Protein AF-A0A929DYS0-F1 (afdb_monomer_lite)

Secondary structure (DSSP, 8-state):
-HHHHHHHHHHHHTS-SSGGGGGGSTTS-HHHHHHHHTT----GGGPPPEETTT--HHHHTTSTT--HHHHHHHHHHHHHHSS---HHHHHHTTSS-HHHHHHHGGGEE-

Radius of gyration: 15.24 Å; chains: 1; bounding box: 37×25×43 Å

pLDDT: mean 92.48, std 4.03, range [69.38, 97.69]

Sequence (110 aa):
VFASRLIKYRGLLGGYASVDQLKEVYGISLETIDRITDRIVIDTSILIKLDLNSATFRELLRHPYLEYEDVKAMVNYRDFAGTIQSARELRDNYILPDSVLQRIMPYLEL

Foldseek 3Di:
DLVVQVVVLCVLQQFDPDLVVSVVRPPDDPVNSVVCSVVDDGDLVRRAADELQPDDLVSQCSRPLDDNQLSVLSVVVCVVVVHDPDLVCCVVVVSDPPVSSVVSVSRYDD

Structure (mmCIF, N/CA/C/O backbone):
data_AF-A0A929DYS0-F1
#
_entry.id   AF-A0A929DYS0-F1
#
loop_
_atom_site.group_PDB
_atom_site.id
_atom_site.type_symbol
_atom_site.label_atom_id
_atom_site.label_alt_id
_atom_site.label_comp_id
_atom_site.label_asym_id
_atom_site.label_entity_id
_atom_site.label_seq_id
_atom_site.pdbx_PDB_ins_code
_atom_site.Cartn_x
_atom_site.Cartn_y
_atom_site.Cartn_z
_atom_site.occupancy
_atom_site.B_iso_or_equiv
_atom_site.auth_seq_id
_atom_site.auth_comp_id
_atom_site.auth_asym_id
_atom_site.auth_atom_id
_atom_site.pdbx_PDB_model_num
ATOM 1 N N . VAL A 1 1 ? 20.702 4.774 -13.454 1.00 69.38 1 VAL A N 1
ATOM 2 C CA . VAL A 1 1 ? 19.709 5.633 -12.754 1.00 69.38 1 VAL A CA 1
ATOM 3 C C . VAL A 1 1 ? 18.296 5.043 -12.779 1.00 69.38 1 VAL A C 1
ATOM 5 O O . VAL A 1 1 ? 17.652 5.043 -11.742 1.00 69.38 1 VAL A O 1
ATOM 8 N N . PHE A 1 2 ? 17.796 4.502 -13.898 1.00 79.69 2 PHE A N 1
ATOM 9 C CA . PHE A 1 2 ? 16.444 3.905 -13.933 1.00 79.69 2 PHE A CA 1
ATOM 10 C C . PHE A 1 2 ? 16.325 2.591 -13.148 1.00 79.69 2 PHE A C 1
ATOM 12 O O . PHE A 1 2 ? 15.402 2.433 -12.354 1.00 79.69 2 PHE A O 1
ATOM 19 N N . ALA A 1 3 ? 17.314 1.699 -13.268 1.00 84.25 3 ALA A N 1
ATOM 20 C CA . ALA A 1 3 ? 17.339 0.434 -12.529 1.00 84.25 3 ALA A CA 1
ATOM 21 C C . ALA A 1 3 ? 17.262 0.623 -11.002 1.00 84.25 3 ALA A C 1
ATOM 23 O O . ALA A 1 3 ? 16.544 -0.102 -10.322 1.00 84.25 3 ALA A O 1
ATOM 24 N N . SER A 1 4 ? 17.935 1.641 -10.451 1.00 88.81 4 SER A N 1
ATOM 25 C CA . SER A 1 4 ? 17.883 1.916 -9.011 1.00 88.81 4 SER A CA 1
ATOM 26 C C . SER A 1 4 ? 16.500 2.380 -8.545 1.00 88.81 4 SER A C 1
ATOM 28 O O . SER A 1 4 ? 16.123 2.089 -7.414 1.00 88.81 4 SER A O 1
ATOM 30 N N . ARG A 1 5 ? 15.715 3.048 -9.402 1.00 90.06 5 ARG A N 1
ATOM 31 C CA . ARG A 1 5 ? 14.326 3.424 -9.088 1.00 90.06 5 ARG A CA 1
ATOM 32 C C . ARG A 1 5 ? 13.399 2.215 -9.092 1.00 90.06 5 ARG A C 1
ATOM 34 O O . ARG A 1 5 ? 12.636 2.065 -8.146 1.00 90.06 5 ARG A O 1
ATOM 41 N N . LEU A 1 6 ? 13.530 1.327 -10.082 1.00 89.44 6 LEU A N 1
ATOM 42 C CA . LEU A 1 6 ? 12.785 0.063 -10.130 1.00 89.44 6 LEU A CA 1
ATOM 43 C C . LEU A 1 6 ? 13.047 -0.789 -8.882 1.00 89.44 6 LEU A C 1
ATOM 45 O O . LEU A 1 6 ? 12.110 -1.319 -8.292 1.00 89.44 6 LEU A O 1
ATOM 49 N N . ILE A 1 7 ? 14.311 -0.891 -8.457 1.00 91.12 7 ILE A N 1
ATOM 50 C CA . ILE A 1 7 ? 14.697 -1.644 -7.256 1.00 91.12 7 ILE A CA 1
ATOM 51 C C . ILE A 1 7 ? 14.145 -0.977 -5.993 1.00 91.12 7 ILE A C 1
ATOM 53 O O . ILE A 1 7 ? 13.598 -1.664 -5.133 1.00 91.12 7 ILE A O 1
ATOM 57 N N . LYS A 1 8 ? 14.258 0.354 -5.882 1.00 92.25 8 LYS A N 1
ATOM 58 C CA . LYS A 1 8 ? 13.737 1.099 -4.730 1.00 92.25 8 LYS A CA 1
ATOM 59 C C . LYS A 1 8 ? 12.222 0.946 -4.608 1.00 92.25 8 LYS A C 1
ATOM 61 O O . LYS A 1 8 ? 11.741 0.652 -3.522 1.00 92.25 8 LYS A O 1
ATOM 66 N N . TYR A 1 9 ? 11.490 1.116 -5.706 1.00 94.12 9 TYR A N 1
ATOM 67 C CA . TYR A 1 9 ? 10.033 1.008 -5.709 1.00 94.12 9 TYR A CA 1
ATOM 68 C C . TYR A 1 9 ? 9.563 -0.421 -5.411 1.00 94.12 9 TYR A C 1
ATOM 70 O O . TYR A 1 9 ? 8.689 -0.605 -4.570 1.00 94.12 9 TYR A O 1
ATOM 7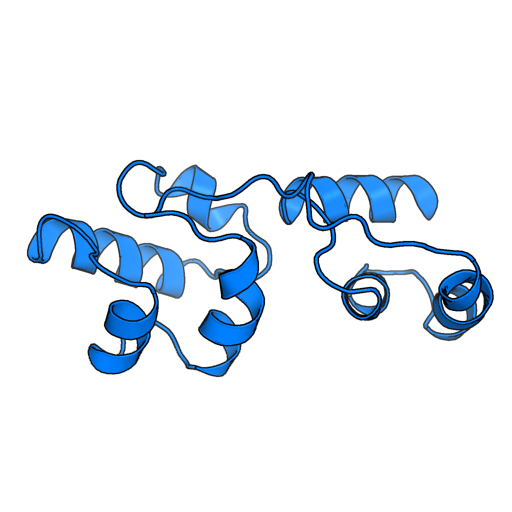8 N N . ARG A 1 10 ? 10.241 -1.439 -5.964 1.00 93.19 10 ARG A N 1
ATOM 79 C CA . ARG A 1 10 ? 10.032 -2.846 -5.585 1.00 93.19 10 ARG A CA 1
ATOM 80 C C . ARG A 1 10 ? 10.171 -3.056 -4.078 1.00 93.19 10 ARG A C 1
ATOM 82 O O . ARG A 1 10 ? 9.366 -3.760 -3.485 1.00 93.19 10 ARG A O 1
ATOM 89 N N . GLY A 1 11 ? 11.192 -2.454 -3.468 1.00 93.38 11 GLY A N 1
ATOM 90 C CA . GLY A 1 11 ? 11.419 -2.544 -2.026 1.00 93.38 11 GLY A CA 1
ATOM 91 C C . GLY A 1 11 ? 10.326 -1.877 -1.188 1.00 93.38 11 GLY A C 1
ATOM 92 O O . GLY A 1 11 ? 10.036 -2.363 -0.105 1.00 93.38 11 GLY A O 1
ATOM 93 N N . LEU A 1 12 ? 9.709 -0.800 -1.687 1.00 93.56 12 LEU A N 1
ATOM 94 C CA . LEU A 1 12 ? 8.588 -0.133 -1.012 1.00 93.56 12 LEU A CA 1
ATOM 95 C C . LEU A 1 12 ? 7.290 -0.945 -1.098 1.00 93.56 12 LEU A C 1
ATOM 97 O O . LEU A 1 12 ? 6.550 -0.994 -0.124 1.00 93.56 12 LEU A O 1
ATOM 101 N N . LEU A 1 13 ? 7.031 -1.585 -2.241 1.00 94.62 13 LEU A N 1
ATOM 102 C CA . LEU A 1 13 ? 5.888 -2.487 -2.407 1.00 94.62 13 LEU A CA 1
ATOM 103 C C . LEU A 1 13 ? 6.048 -3.798 -1.621 1.00 94.62 13 LEU A C 1
ATOM 105 O O . LEU A 1 13 ? 5.063 -4.403 -1.237 1.00 94.62 13 LEU A O 1
ATOM 109 N N . GLY A 1 14 ? 7.281 -4.271 -1.420 1.00 92.44 14 GLY A N 1
ATOM 110 C CA . GLY A 1 14 ? 7.537 -5.652 -0.984 1.00 92.44 14 GLY A CA 1
ATOM 111 C C . GLY A 1 14 ? 7.640 -6.643 -2.150 1.00 92.44 14 GLY A C 1
ATOM 112 O O . GLY A 1 14 ? 7.724 -7.847 -1.943 1.00 92.44 14 GLY A O 1
ATOM 113 N N . GLY A 1 15 ? 7.681 -6.147 -3.387 1.00 94.12 15 GLY A N 1
ATOM 114 C CA . GLY A 1 15 ? 7.725 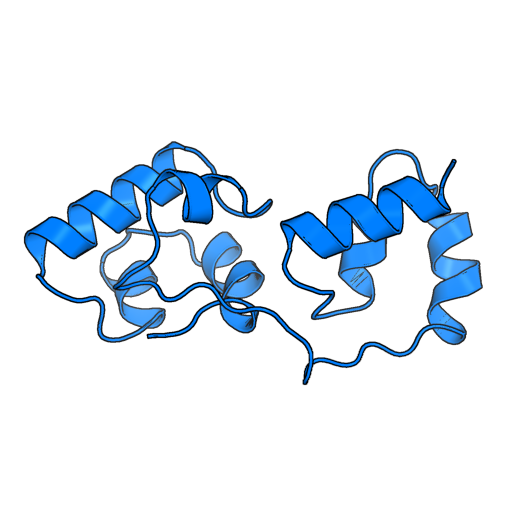-6.938 -4.615 1.00 94.12 15 GLY A CA 1
ATOM 115 C C . GLY A 1 15 ? 6.741 -6.413 -5.658 1.00 94.12 15 GLY A C 1
ATOM 116 O O . GLY A 1 15 ? 5.835 -5.647 -5.348 1.00 94.12 15 GLY A O 1
ATOM 117 N N . TYR A 1 16 ? 6.917 -6.793 -6.918 1.00 95.00 16 TYR A N 1
ATOM 118 C CA . TYR A 1 16 ? 5.915 -6.494 -7.941 1.00 95.00 16 TYR A CA 1
ATOM 119 C C . TYR A 1 16 ? 4.900 -7.633 -7.969 1.00 95.00 16 TYR A C 1
ATOM 121 O O . TYR A 1 16 ? 5.293 -8.790 -8.058 1.00 95.00 16 TYR A O 1
ATOM 129 N N . ALA A 1 17 ? 3.616 -7.308 -7.874 1.00 94.50 17 ALA A N 1
ATOM 130 C CA . ALA A 1 17 ? 2.503 -8.236 -8.040 1.00 94.50 17 ALA A CA 1
ATOM 131 C C . ALA A 1 17 ? 1.974 -8.245 -9.486 1.00 94.50 17 ALA A C 1
ATOM 133 O O . ALA A 1 17 ? 1.389 -9.231 -9.923 1.00 94.50 17 ALA A O 1
ATOM 134 N N . SER A 1 18 ? 2.199 -7.165 -10.243 1.00 93.06 18 SER A N 1
ATOM 135 C CA . SER A 1 18 ? 1.844 -7.054 -11.661 1.00 93.06 18 SER A CA 1
ATOM 136 C C . SER A 1 18 ? 2.894 -6.259 -12.436 1.00 93.06 18 SER A C 1
ATOM 138 O O . SER A 1 18 ? 3.573 -5.388 -11.891 1.00 93.06 18 SER A O 1
ATOM 140 N N . VAL A 1 19 ? 2.994 -6.531 -13.737 1.00 90.44 19 VAL A N 1
ATOM 141 C CA . VAL A 1 19 ? 3.843 -5.781 -14.670 1.00 90.44 19 VAL A CA 1
ATOM 142 C C . VAL A 1 19 ? 3.406 -4.317 -14.771 1.00 90.44 19 VAL A C 1
ATOM 144 O O . VAL A 1 19 ? 4.251 -3.436 -14.923 1.00 90.44 19 VAL A O 1
ATOM 147 N N . ASP A 1 20 ? 2.110 -4.024 -14.630 1.00 90.69 20 ASP A N 1
ATOM 148 C CA . ASP A 1 20 ? 1.598 -2.651 -14.713 1.00 90.69 20 ASP A CA 1
ATOM 149 C C . ASP A 1 20 ? 2.172 -1.732 -13.631 1.00 90.69 20 ASP A C 1
ATOM 151 O O . ASP A 1 20 ? 2.336 -0.537 -13.862 1.00 90.69 20 ASP A O 1
ATOM 155 N N . GLN A 1 21 ? 2.598 -2.281 -12.494 1.00 93.44 21 GLN A N 1
ATOM 156 C CA . GLN A 1 21 ? 3.225 -1.504 -11.423 1.00 93.44 21 GLN A CA 1
ATOM 157 C C . GLN A 1 21 ? 4.589 -0.926 -11.825 1.00 93.44 21 GLN A C 1
ATOM 159 O O . GLN A 1 21 ? 5.059 0.036 -11.223 1.00 93.44 21 GLN A O 1
ATOM 164 N N . LEU A 1 22 ? 5.225 -1.455 -12.876 1.00 91.44 22 LEU A N 1
ATOM 165 C CA . LEU A 1 22 ? 6.433 -0.854 -13.445 1.00 91.44 22 LEU A CA 1
ATOM 166 C C . LEU A 1 22 ? 6.147 0.523 -14.059 1.00 91.44 22 LEU A C 1
ATOM 168 O O . LEU A 1 22 ? 7.023 1.388 -14.054 1.00 91.44 22 LEU A O 1
ATOM 172 N N . LYS A 1 23 ? 4.919 0.741 -14.548 1.00 91.31 23 LYS A N 1
ATOM 173 C CA . LYS A 1 23 ? 4.461 2.019 -15.115 1.00 91.31 23 LYS A CA 1
ATOM 174 C C . LYS A 1 23 ? 4.239 3.083 -14.034 1.00 91.31 23 LYS A C 1
ATOM 176 O O . LYS A 1 23 ? 4.184 4.267 -14.346 1.00 91.31 23 LYS A O 1
ATOM 181 N N . GLU A 1 24 ? 4.158 2.675 -12.768 1.00 92.25 24 GLU A N 1
ATOM 182 C CA . GLU A 1 24 ? 4.002 3.565 -11.611 1.00 92.25 24 GLU A CA 1
ATOM 183 C C . GLU A 1 24 ? 5.352 4.137 -11.131 1.00 92.25 24 GLU A C 1
ATOM 185 O O . GLU A 1 24 ? 5.399 5.058 -10.312 1.00 92.25 24 GLU A O 1
ATOM 190 N N . VAL A 1 25 ? 6.477 3.628 -11.652 1.00 89.75 25 VAL A N 1
ATOM 191 C CA . VAL A 1 25 ? 7.817 4.056 -11.236 1.00 89.75 25 VAL A CA 1
ATOM 192 C C . VAL A 1 25 ? 8.174 5.412 -11.834 1.00 89.75 25 VAL A C 1
ATOM 194 O O . VAL A 1 25 ? 8.375 5.572 -13.038 1.00 89.75 25 VAL A O 1
ATOM 197 N N . TYR A 1 26 ? 8.336 6.401 -10.958 1.00 85.50 26 TYR A N 1
ATOM 198 C CA . TYR A 1 26 ? 8.580 7.781 -11.362 1.00 85.50 26 TYR A CA 1
ATOM 199 C C . TYR A 1 26 ? 9.835 7.969 -12.236 1.00 85.50 26 TYR A C 1
ATOM 201 O O . TYR A 1 26 ? 10.936 7.456 -11.984 1.00 85.50 26 TYR A O 1
ATOM 209 N N . GLY A 1 27 ? 9.677 8.812 -13.256 1.00 84.00 27 GLY A N 1
ATOM 210 C CA . GLY A 1 27 ? 10.756 9.252 -14.133 1.00 84.00 27 GLY A CA 1
ATOM 211 C C . GLY A 1 27 ? 11.351 8.152 -15.016 1.00 84.00 27 GLY A C 1
ATOM 212 O O . GLY A 1 27 ? 12.503 8.288 -15.428 1.00 84.00 27 GLY A O 1
ATOM 213 N N . ILE A 1 28 ? 10.596 7.084 -15.278 1.00 86.25 28 ILE A N 1
ATOM 214 C CA . ILE A 1 28 ? 10.801 6.183 -16.414 1.00 86.25 28 ILE A CA 1
ATOM 215 C C . ILE A 1 28 ? 9.663 6.460 -17.403 1.00 86.25 28 ILE A C 1
ATOM 217 O O . ILE A 1 28 ? 8.513 6.583 -16.990 1.00 86.25 28 ILE A O 1
ATOM 221 N N . SER A 1 29 ? 9.971 6.632 -18.692 1.00 88.00 29 SER A N 1
ATOM 222 C CA . SER A 1 29 ? 8.922 6.844 -19.696 1.00 88.00 29 SER A CA 1
ATOM 223 C C . SER A 1 29 ? 8.131 5.556 -19.925 1.00 88.00 29 SER A C 1
ATOM 225 O O . SER A 1 29 ? 8.709 4.467 -19.905 1.00 88.00 29 SER A O 1
ATOM 227 N N . LEU A 1 30 ? 6.829 5.687 -20.200 1.00 87.38 30 LEU A N 1
ATOM 228 C CA . LEU A 1 30 ? 5.969 4.545 -20.532 1.00 87.38 30 LEU A CA 1
ATOM 229 C C . LEU A 1 30 ? 6.526 3.757 -21.724 1.00 87.38 30 LEU A C 1
ATOM 231 O O . LEU A 1 30 ? 6.643 2.544 -21.637 1.00 87.38 30 LEU A O 1
ATOM 235 N N . GLU A 1 31 ? 7.030 4.447 -22.752 1.00 89.38 31 GLU A N 1
ATOM 236 C CA . GLU A 1 31 ? 7.695 3.815 -23.901 1.00 89.38 31 GLU A CA 1
ATOM 237 C C . GLU A 1 31 ? 8.872 2.914 -23.486 1.00 89.38 31 GLU A C 1
ATOM 239 O O . GLU A 1 31 ? 9.065 1.831 -24.035 1.00 89.38 31 GLU A O 1
ATOM 244 N N . THR A 1 32 ? 9.668 3.335 -22.496 1.00 87.88 32 THR A N 1
ATOM 245 C CA . THR A 1 32 ? 10.782 2.514 -22.003 1.00 87.88 32 THR A CA 1
ATOM 246 C C . THR A 1 32 ? 10.270 1.263 -21.299 1.00 87.88 32 THR A C 1
ATOM 248 O O . THR A 1 32 ? 10.859 0.200 -21.483 1.00 87.88 32 THR A O 1
ATOM 251 N N . ILE A 1 33 ? 9.198 1.385 -20.506 1.00 89.44 33 ILE A N 1
ATOM 252 C CA . ILE A 1 33 ? 8.569 0.252 -19.816 1.00 89.44 33 ILE A CA 1
ATOM 253 C C . ILE A 1 33 ? 7.967 -0.721 -20.829 1.00 89.44 33 ILE A C 1
ATOM 255 O O . ILE A 1 33 ? 8.291 -1.903 -20.784 1.00 89.44 33 ILE A O 1
ATOM 259 N N . ASP A 1 34 ? 7.198 -0.231 -21.798 1.00 89.56 34 ASP A N 1
ATOM 260 C CA . ASP A 1 34 ? 6.544 -1.074 -22.800 1.00 89.56 34 ASP A CA 1
ATOM 261 C C . ASP A 1 34 ? 7.567 -1.889 -23.610 1.00 89.56 34 ASP A C 1
ATOM 263 O O . ASP A 1 34 ? 7.358 -3.067 -23.884 1.00 89.56 34 ASP A O 1
ATOM 267 N N . ARG A 1 35 ? 8.744 -1.317 -23.905 1.00 89.44 35 ARG A N 1
ATOM 268 C CA . ARG A 1 35 ? 9.839 -2.023 -24.601 1.00 89.44 35 ARG A CA 1
ATOM 269 C C . ARG A 1 35 ? 10.486 -3.153 -23.799 1.00 89.44 35 ARG A C 1
ATOM 271 O O . ARG A 1 35 ? 11.178 -3.986 -24.391 1.00 89.44 35 ARG A O 1
ATOM 278 N N . ILE A 1 36 ? 10.356 -3.147 -22.473 1.00 87.25 36 ILE A N 1
ATOM 279 C CA . ILE A 1 36 ? 10.964 -4.152 -21.589 1.00 87.25 36 ILE A CA 1
ATOM 280 C C . ILE A 1 36 ? 9.932 -5.091 -20.968 1.00 87.25 36 ILE A C 1
ATOM 282 O O . ILE A 1 36 ? 10.320 -6.173 -20.538 1.00 87.25 36 ILE A O 1
ATOM 286 N N . THR A 1 37 ? 8.651 -4.718 -20.952 1.00 86.69 37 THR A N 1
ATOM 287 C CA . THR A 1 37 ? 7.546 -5.492 -20.373 1.00 86.69 37 THR A CA 1
ATOM 288 C C . THR A 1 37 ? 7.510 -6.929 -20.891 1.00 86.69 37 THR A C 1
ATOM 290 O O . THR A 1 37 ? 7.479 -7.848 -20.077 1.00 86.69 37 THR A O 1
ATOM 293 N N . ASP A 1 38 ? 7.656 -7.146 -22.201 1.00 87.56 38 ASP A N 1
ATOM 294 C CA . ASP A 1 38 ? 7.640 -8.494 -22.803 1.00 87.56 38 ASP A CA 1
ATOM 295 C C . ASP A 1 38 ? 8.820 -9.384 -22.373 1.00 87.56 38 ASP A C 1
ATOM 297 O O . ASP A 1 38 ? 8.849 -10.585 -22.639 1.00 87.56 38 ASP A O 1
ATOM 301 N N . ARG A 1 39 ? 9.835 -8.795 -21.735 1.00 88.19 39 ARG A N 1
ATOM 302 C CA . ARG A 1 39 ? 11.050 -9.474 -21.266 1.00 88.19 39 ARG A CA 1
ATOM 303 C C . ARG A 1 39 ? 11.097 -9.602 -19.745 1.00 88.19 39 ARG A C 1
ATOM 305 O O . ARG A 1 39 ? 12.117 -10.035 -19.212 1.00 88.19 39 ARG A O 1
ATOM 312 N N . ILE A 1 40 ? 10.039 -9.196 -19.047 1.00 88.00 40 ILE A N 1
ATOM 313 C CA . ILE A 1 40 ? 9.961 -9.229 -17.590 1.00 88.00 40 ILE A CA 1
ATOM 314 C C . ILE A 1 40 ? 8.966 -10.301 -17.170 1.00 88.00 40 ILE A C 1
ATOM 316 O O . ILE A 1 40 ? 7.827 -10.336 -17.622 1.00 88.00 40 ILE A O 1
ATOM 320 N N . VAL A 1 41 ? 9.403 -11.149 -16.245 1.00 88.62 41 VAL A N 1
ATOM 321 C CA . VAL A 1 41 ? 8.541 -12.103 -15.553 1.00 88.62 41 VAL A CA 1
ATOM 322 C C . VAL A 1 41 ? 8.384 -11.626 -14.118 1.00 88.62 41 VAL A C 1
ATOM 324 O O . VAL A 1 41 ? 9.369 -11.291 -13.457 1.00 88.62 41 VAL A O 1
ATOM 327 N N . ILE A 1 42 ? 7.139 -11.578 -13.654 1.00 91.19 42 ILE A N 1
ATOM 328 C CA . ILE A 1 42 ? 6.810 -11.257 -12.271 1.00 91.19 42 ILE A CA 1
ATOM 329 C C . ILE A 1 42 ? 6.612 -12.560 -11.508 1.00 91.19 42 ILE A C 1
ATOM 331 O O . ILE A 1 42 ? 5.774 -13.379 -11.878 1.00 91.19 42 ILE A O 1
ATOM 335 N N . ASP A 1 43 ? 7.393 -12.737 -10.448 1.00 90.19 43 ASP A N 1
ATOM 336 C CA . ASP A 1 43 ? 7.240 -13.840 -9.508 1.00 90.19 43 ASP A CA 1
ATOM 337 C C . ASP A 1 43 ? 6.488 -13.334 -8.273 1.00 90.19 43 ASP A C 1
ATOM 339 O O . ASP A 1 43 ? 7.015 -12.555 -7.480 1.00 90.19 43 ASP A O 1
ATOM 343 N N . THR A 1 44 ? 5.235 -13.754 -8.120 1.00 89.75 44 THR A N 1
ATOM 344 C CA . THR A 1 44 ? 4.399 -13.365 -6.980 1.00 89.75 44 THR A CA 1
ATOM 345 C C . THR A 1 44 ? 4.675 -14.204 -5.730 1.00 89.75 44 THR A C 1
ATOM 347 O O . THR A 1 44 ? 4.164 -13.880 -4.662 1.00 89.75 44 THR A O 1
ATOM 350 N N . SER A 1 45 ? 5.469 -15.279 -5.823 1.00 88.44 45 SER A N 1
ATOM 351 C CA . SER A 1 45 ? 5.804 -16.127 -4.668 1.00 88.44 45 SER A CA 1
ATOM 352 C C . SER A 1 45 ? 6.789 -15.457 -3.703 1.00 88.44 45 SER A C 1
ATOM 354 O O . SER A 1 45 ? 6.852 -15.824 -2.533 1.00 88.44 45 SER A O 1
ATOM 356 N N . ILE A 1 46 ? 7.520 -14.444 -4.177 1.00 90.50 46 ILE A N 1
ATOM 357 C CA . ILE A 1 46 ? 8.520 -13.694 -3.403 1.00 90.50 46 ILE A CA 1
ATOM 358 C C . ILE A 1 46 ? 7.970 -12.393 -2.802 1.00 90.50 46 ILE A C 1
ATOM 360 O O . ILE A 1 46 ? 8.751 -11.568 -2.323 1.00 90.50 46 ILE A O 1
ATOM 364 N N . LEU A 1 47 ? 6.652 -12.171 -2.867 1.00 93.56 47 LEU A N 1
ATOM 365 C CA . LEU A 1 47 ? 6.030 -10.981 -2.293 1.00 93.56 47 LEU A CA 1
ATOM 366 C C . LEU A 1 47 ? 6.191 -10.982 -0.772 1.00 93.56 47 LEU A C 1
ATOM 368 O O . LEU A 1 47 ? 5.754 -11.903 -0.083 1.00 93.56 47 LEU A O 1
ATOM 372 N N . ILE A 1 48 ? 6.790 -9.915 -0.256 1.00 93.25 48 ILE A N 1
ATOM 373 C CA . ILE A 1 48 ? 6.824 -9.618 1.170 1.00 93.25 48 ILE A CA 1
ATOM 374 C C . ILE A 1 48 ? 5.473 -9.016 1.532 1.00 93.25 48 ILE A C 1
ATOM 376 O O . ILE A 1 48 ? 5.090 -7.975 0.994 1.00 93.25 48 ILE A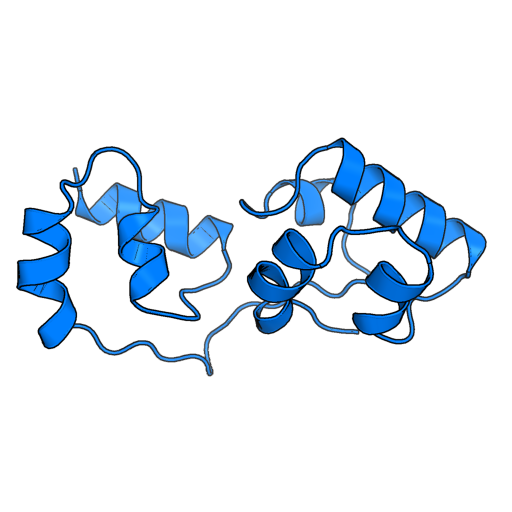 O 1
ATOM 380 N N . LYS A 1 49 ? 4.762 -9.686 2.434 1.00 94.00 49 LYS A N 1
ATOM 381 C CA . LYS A 1 49 ? 3.447 -9.261 2.898 1.00 94.00 49 LYS A CA 1
ATOM 382 C C . LYS A 1 49 ? 3.541 -8.458 4.190 1.00 94.00 49 LYS A C 1
ATOM 384 O O . LYS A 1 49 ? 4.493 -8.579 4.958 1.00 94.00 49 LYS A O 1
ATOM 389 N N . LEU A 1 50 ? 2.533 -7.624 4.393 1.00 94.06 50 LEU A N 1
ATOM 390 C CA . LEU A 1 50 ? 2.281 -6.842 5.588 1.00 94.06 50 LEU A CA 1
ATOM 391 C C . LEU A 1 50 ? 1.189 -7.545 6.387 1.00 94.06 50 LEU A C 1
ATOM 393 O O . LEU A 1 50 ? 0.040 -7.606 5.951 1.00 94.06 50 LEU A O 1
ATOM 397 N N . ASP A 1 51 ? 1.559 -8.048 7.557 1.00 94.81 51 ASP A N 1
ATOM 398 C CA . ASP A 1 51 ? 0.614 -8.573 8.536 1.00 94.81 51 ASP A CA 1
ATOM 399 C C . ASP A 1 51 ? -0.202 -7.412 9.127 1.00 94.81 51 ASP A C 1
ATOM 401 O O . ASP A 1 51 ? 0.332 -6.536 9.807 1.00 94.81 51 ASP A O 1
ATOM 405 N N . LEU A 1 52 ? -1.506 -7.385 8.857 1.00 93.19 52 LEU A N 1
ATOM 406 C CA . LEU A 1 52 ? -2.408 -6.322 9.302 1.00 93.19 52 LEU A CA 1
ATOM 407 C C . LEU A 1 52 ? -2.508 -6.211 10.830 1.00 93.19 52 LEU A C 1
ATOM 409 O O . LEU A 1 52 ? -2.708 -5.115 11.368 1.00 93.19 52 LEU A O 1
ATOM 413 N N . ASN A 1 53 ? -2.373 -7.332 11.531 1.00 95.06 53 ASN A N 1
ATOM 414 C CA . ASN A 1 53 ? -2.568 -7.419 12.968 1.00 95.06 53 ASN A CA 1
ATOM 415 C C . ASN A 1 53 ? -1.288 -7.087 13.741 1.00 95.06 53 ASN A C 1
ATOM 417 O O . ASN A 1 53 ? -1.380 -6.511 14.826 1.00 95.06 53 ASN A O 1
ATOM 421 N N . SER A 1 54 ? -0.108 -7.357 13.175 1.00 94.81 54 SER A N 1
ATOM 422 C CA . SER A 1 54 ? 1.175 -7.072 13.834 1.00 94.81 54 SER A CA 1
ATOM 423 C C . SER A 1 54 ? 1.946 -5.870 13.275 1.00 94.81 54 SER A C 1
ATOM 425 O O . SER A 1 54 ? 2.752 -5.285 14.004 1.00 94.81 54 SER A O 1
ATOM 427 N N . ALA A 1 55 ? 1.687 -5.435 12.034 1.00 95.69 55 ALA A N 1
ATOM 428 C CA . ALA A 1 55 ? 2.428 -4.332 11.425 1.00 95.69 55 ALA A CA 1
ATOM 429 C C . ALA A 1 55 ? 2.252 -3.020 12.198 1.00 95.69 55 ALA A C 1
ATOM 431 O O . ALA A 1 55 ? 1.150 -2.588 12.567 1.00 95.69 55 ALA A O 1
ATOM 432 N N . THR A 1 56 ? 3.365 -2.328 12.404 1.00 96.25 56 THR A N 1
ATOM 433 C CA . THR A 1 56 ? 3.376 -1.006 13.021 1.00 96.25 56 THR A CA 1
ATOM 434 C C . THR A 1 56 ? 2.847 0.054 12.055 1.00 96.25 56 THR A C 1
ATOM 436 O O . THR A 1 56 ? 2.941 -0.072 10.833 1.00 96.25 56 THR A O 1
ATOM 439 N N . PHE A 1 57 ? 2.377 1.180 12.600 1.00 96.56 57 PHE A N 1
ATOM 440 C CA . PHE A 1 57 ? 1.958 2.343 11.806 1.00 96.56 57 PHE A CA 1
ATOM 441 C C . PHE A 1 57 ? 3.024 2.760 10.775 1.00 96.56 57 PHE A C 1
ATOM 443 O O . PHE A 1 57 ? 2.721 3.101 9.635 1.00 96.56 57 PHE A O 1
ATOM 450 N N . ARG A 1 58 ? 4.305 2.712 11.163 1.00 96.31 58 ARG A N 1
ATOM 451 C CA . ARG A 1 58 ? 5.423 3.104 10.294 1.00 96.31 58 ARG A CA 1
ATOM 452 C C . ARG A 1 58 ? 5.683 2.104 9.173 1.00 96.31 58 ARG A C 1
ATOM 454 O O . ARG A 1 58 ? 6.193 2.516 8.137 1.00 96.31 58 ARG A O 1
ATOM 461 N N . GLU A 1 59 ? 5.412 0.823 9.389 1.00 95.12 59 GLU A N 1
ATOM 462 C CA . GLU A 1 59 ? 5.559 -0.210 8.360 1.00 95.12 59 GLU A CA 1
ATOM 463 C C . GLU A 1 59 ? 4.444 -0.099 7.329 1.00 95.12 59 GLU A C 1
ATOM 465 O O . GLU A 1 59 ? 4.739 -0.052 6.138 1.00 95.12 59 GLU A O 1
ATOM 470 N N . LEU A 1 60 ? 3.201 0.077 7.783 1.00 95.38 60 LEU A N 1
ATOM 471 C CA . LEU A 1 60 ? 2.056 0.321 6.907 1.00 95.38 60 LEU A CA 1
ATOM 472 C C . LEU A 1 60 ? 2.257 1.589 6.060 1.00 95.38 60 LEU A C 1
ATOM 474 O O . LEU A 1 60 ? 2.139 1.541 4.840 1.00 95.38 60 LEU A O 1
ATOM 478 N N . LEU A 1 61 ? 2.677 2.701 6.674 1.00 96.44 61 LEU A N 1
ATOM 479 C CA . LEU A 1 61 ? 2.879 3.980 5.973 1.00 96.44 61 LEU A CA 1
ATOM 480 C C . LEU A 1 61 ? 4.018 3.963 4.941 1.00 96.44 61 LEU A C 1
ATOM 482 O O . LEU A 1 61 ? 4.117 4.855 4.104 1.00 96.44 61 LEU A O 1
ATOM 486 N N . ARG A 1 62 ? 4.919 2.976 4.988 1.00 94.88 62 ARG A N 1
ATOM 487 C CA . ARG A 1 62 ? 5.956 2.834 3.954 1.00 94.88 62 ARG A CA 1
ATOM 488 C C . ARG A 1 62 ? 5.401 2.293 2.642 1.00 94.88 62 ARG A C 1
ATOM 490 O O . ARG A 1 62 ? 6.068 2.454 1.618 1.00 94.88 62 ARG A O 1
ATOM 497 N N . HIS A 1 63 ? 4.239 1.645 2.674 1.00 95.75 63 HIS A N 1
ATOM 498 C CA . HIS A 1 63 ? 3.652 1.045 1.493 1.00 95.75 63 HIS A CA 1
ATOM 499 C C . HIS A 1 63 ? 3.113 2.138 0.554 1.00 95.75 63 HIS A C 1
ATOM 501 O O . HIS A 1 63 ? 2.321 2.973 0.983 1.00 95.75 63 HIS A O 1
ATOM 507 N N . PRO A 1 64 ? 3.471 2.141 -0.742 1.00 94.56 64 PRO A N 1
ATOM 508 C CA . PRO A 1 64 ? 3.179 3.255 -1.651 1.00 94.56 64 PRO A CA 1
ATOM 509 C C . PRO A 1 64 ? 1.694 3.414 -2.018 1.00 94.56 64 PRO A C 1
ATOM 511 O O . PRO A 1 64 ? 1.352 4.337 -2.749 1.00 94.56 64 PRO A O 1
ATOM 514 N N . TYR A 1 65 ? 0.829 2.504 -1.565 1.00 95.62 65 TYR A N 1
ATOM 515 C CA . TYR A 1 65 ? -0.625 2.578 -1.760 1.00 95.62 65 TYR A CA 1
ATOM 516 C C . TYR A 1 65 ? -1.388 3.043 -0.523 1.00 95.62 65 TYR A C 1
ATOM 518 O O . TYR A 1 65 ? -2.603 3.162 -0.610 1.00 95.62 65 TYR A O 1
ATOM 526 N N . LEU A 1 66 ? -0.707 3.268 0.604 1.00 96.31 66 LEU A N 1
ATOM 527 C CA . LEU A 1 66 ? -1.337 3.739 1.831 1.00 96.31 66 LEU A CA 1
ATOM 528 C C . LEU A 1 66 ? -0.898 5.165 2.122 1.00 96.31 66 LEU A C 1
ATOM 530 O O . LEU A 1 66 ? 0.288 5.442 2.304 1.00 96.31 66 LEU A O 1
ATOM 534 N N . GLU A 1 67 ? -1.875 6.055 2.216 1.00 96.31 67 GLU A N 1
ATOM 535 C CA . GLU A 1 67 ? -1.669 7.403 2.716 1.00 96.31 67 GLU A CA 1
ATOM 536 C C . GLU A 1 67 ? -1.778 7.427 4.247 1.00 96.31 67 GLU A C 1
ATOM 538 O O . GLU A 1 67 ? -2.240 6.486 4.895 1.00 96.31 67 GLU A O 1
ATOM 543 N N . TYR A 1 68 ? -1.362 8.535 4.860 1.00 97.06 68 TYR A N 1
ATOM 544 C CA . TYR A 1 68 ? -1.393 8.681 6.318 1.00 97.06 68 TYR A CA 1
ATOM 545 C C . TYR A 1 68 ? -2.783 8.420 6.923 1.00 97.06 68 TYR A C 1
ATOM 547 O O . TYR A 1 68 ? -2.889 7.733 7.941 1.00 97.06 68 TYR A O 1
ATOM 555 N N . GLU A 1 69 ? -3.840 8.944 6.295 1.00 96.62 69 GLU A N 1
ATOM 556 C CA . GLU A 1 69 ? -5.215 8.771 6.777 1.00 96.62 69 GLU A CA 1
ATOM 557 C C . GLU A 1 69 ? -5.699 7.321 6.641 1.00 96.62 69 GLU A C 1
ATOM 559 O O . GLU A 1 69 ? -6.366 6.832 7.551 1.00 96.62 69 GLU A O 1
ATOM 564 N N . ASP A 1 70 ? -5.286 6.605 5.588 1.00 96.38 70 ASP A N 1
ATOM 565 C CA . ASP A 1 70 ? -5.586 5.178 5.412 1.00 96.38 70 ASP A CA 1
ATOM 566 C C . ASP A 1 70 ? -4.989 4.364 6.566 1.00 96.38 70 ASP A C 1
ATOM 568 O O . ASP A 1 70 ? -5.685 3.618 7.255 1.00 96.38 70 ASP A O 1
ATOM 572 N N . VAL A 1 71 ? -3.694 4.561 6.841 1.00 97.31 71 VAL A N 1
ATOM 573 C CA . VAL A 1 71 ? -2.989 3.847 7.916 1.00 97.31 71 VAL A CA 1
ATOM 574 C C . VAL A 1 71 ? -3.593 4.170 9.277 1.00 97.31 71 VAL A C 1
ATOM 576 O O . VAL A 1 71 ? -3.765 3.286 10.117 1.00 97.31 71 VAL A O 1
ATOM 579 N N . LYS A 1 72 ? -3.929 5.439 9.510 1.00 97.69 72 LYS A N 1
ATOM 580 C CA . LYS A 1 72 ? -4.566 5.878 10.751 1.00 97.69 72 LYS A CA 1
ATOM 581 C C . LYS A 1 72 ? -5.929 5.227 10.940 1.00 97.69 72 LYS A C 1
ATOM 583 O O . LYS A 1 72 ? -6.206 4.744 12.036 1.00 97.69 72 LYS A O 1
ATOM 588 N N . ALA A 1 73 ? -6.752 5.175 9.896 1.00 96.75 73 ALA A N 1
ATOM 589 C CA . ALA A 1 73 ? -8.041 4.499 9.940 1.00 96.75 73 ALA A CA 1
ATOM 590 C C . ALA A 1 73 ? -7.873 2.997 10.225 1.00 96.75 73 ALA A C 1
ATOM 592 O O . ALA A 1 73 ? -8.546 2.470 11.109 1.00 96.75 73 ALA A O 1
ATOM 593 N N . MET A 1 74 ? -6.926 2.331 9.557 1.00 96.00 74 MET A N 1
ATOM 594 C CA . MET A 1 74 ? -6.630 0.908 9.765 1.00 96.00 74 MET A CA 1
ATOM 595 C C . MET A 1 74 ? -6.180 0.596 11.195 1.00 96.00 74 MET A C 1
ATOM 597 O O . MET A 1 74 ? -6.695 -0.339 11.804 1.00 96.00 74 MET A O 1
ATOM 601 N N . VAL A 1 75 ? -5.242 1.372 11.747 1.00 96.56 75 VAL A N 1
ATOM 602 C CA . VAL A 1 75 ? -4.732 1.150 13.110 1.00 96.56 75 VAL A CA 1
ATOM 603 C C . VAL A 1 75 ? -5.815 1.426 14.149 1.00 96.56 75 VAL A C 1
ATOM 605 O O . VAL A 1 75 ? -6.025 0.595 15.023 1.00 96.56 75 VAL A O 1
ATOM 608 N N . ASN A 1 76 ? -6.566 2.524 14.015 1.00 96.50 76 ASN A N 1
ATOM 609 C CA . ASN A 1 76 ? -7.683 2.815 14.917 1.00 96.50 76 ASN A CA 1
ATOM 610 C C . ASN A 1 76 ? -8.748 1.713 14.877 1.00 96.50 76 ASN A C 1
ATOM 612 O O . ASN A 1 76 ? -9.301 1.345 15.911 1.00 96.50 76 ASN A O 1
ATOM 616 N N . TYR A 1 77 ? -9.042 1.191 13.683 1.00 96.50 77 TYR A N 1
ATOM 617 C CA . TYR A 1 77 ? -9.988 0.099 13.520 1.00 96.50 77 TYR A CA 1
ATOM 618 C C . TYR A 1 77 ? -9.491 -1.185 14.183 1.00 96.50 77 TYR A C 1
ATOM 620 O O . TYR A 1 77 ? -10.242 -1.809 14.925 1.00 96.50 77 TYR A O 1
ATOM 628 N N . ARG A 1 78 ? -8.219 -1.544 13.980 1.00 95.44 78 ARG A N 1
ATOM 629 C CA . ARG A 1 78 ? -7.586 -2.683 14.653 1.00 95.44 78 ARG A CA 1
ATOM 630 C C . ARG A 1 78 ? -7.634 -2.540 16.173 1.00 95.44 78 ARG A C 1
ATOM 632 O O . ARG A 1 78 ? -7.997 -3.492 16.848 1.00 95.44 78 ARG A O 1
ATOM 639 N N . ASP A 1 79 ? -7.323 -1.362 16.705 1.00 95.06 79 ASP A N 1
ATOM 640 C CA . ASP A 1 79 ? -7.332 -1.112 18.150 1.00 95.06 79 ASP A CA 1
ATOM 641 C C . ASP A 1 79 ? -8.755 -1.195 18.736 1.00 95.06 79 ASP A C 1
ATOM 643 O O . ASP A 1 79 ? -8.939 -1.629 19.873 1.00 95.06 79 ASP A O 1
ATOM 647 N N . PHE A 1 80 ? -9.772 -0.817 17.955 1.00 94.75 80 PHE A N 1
ATOM 648 C CA . PHE A 1 80 ? -11.182 -0.923 18.334 1.00 94.75 80 PHE A CA 1
ATOM 649 C C . PHE A 1 80 ? -11.725 -2.359 18.244 1.00 94.75 80 PHE A C 1
ATOM 651 O O . PHE A 1 80 ? -12.376 -2.831 19.175 1.00 94.75 80 PHE A O 1
ATOM 658 N N . ALA A 1 81 ? -11.479 -3.049 17.128 1.00 94.00 81 ALA A N 1
ATOM 659 C CA . ALA A 1 81 ? -11.986 -4.395 16.850 1.00 94.00 81 ALA A CA 1
ATOM 660 C C . ALA A 1 81 ? -11.137 -5.509 17.495 1.00 94.00 81 ALA A C 1
ATOM 662 O O . ALA A 1 81 ? -11.562 -6.661 17.566 1.00 94.00 81 ALA A O 1
ATOM 663 N N . GLY A 1 82 ? -9.928 -5.180 17.958 1.00 93.25 82 GLY A N 1
ATOM 664 C CA . GLY A 1 82 ? -8.922 -6.101 18.487 1.00 93.25 82 GLY A CA 1
ATOM 665 C C . GLY A 1 82 ? -8.078 -6.757 17.392 1.00 93.25 82 GLY A C 1
ATOM 666 O O . GLY A 1 82 ? -6.852 -6.722 17.454 1.00 93.25 82 GLY A O 1
ATOM 667 N N . THR A 1 83 ? -8.722 -7.336 16.379 1.00 93.56 83 THR A N 1
ATOM 668 C CA . THR A 1 83 ? -8.051 -7.975 15.235 1.00 93.56 83 THR A CA 1
ATOM 669 C C . THR A 1 83 ? -8.848 -7.763 13.960 1.00 93.56 83 THR A C 1
ATOM 671 O O . THR A 1 83 ? -10.072 -7.874 13.984 1.00 93.56 83 THR A O 1
ATOM 674 N N . ILE A 1 84 ? -8.156 -7.553 12.845 1.00 94.94 84 ILE A N 1
ATOM 675 C CA . ILE A 1 84 ? -8.743 -7.557 11.507 1.00 94.94 84 ILE A CA 1
ATOM 676 C C . ILE A 1 84 ? -8.781 -9.006 11.020 1.00 94.94 84 ILE A C 1
ATOM 678 O O . ILE A 1 84 ? -7.739 -9.650 10.896 1.00 94.94 84 ILE A O 1
ATOM 682 N N . GLN A 1 85 ? -9.976 -9.528 10.752 1.00 92.81 85 GLN A N 1
ATOM 683 C CA . GLN A 1 85 ? -10.187 -10.919 10.343 1.00 92.81 85 GLN A CA 1
ATOM 684 C C . GLN A 1 85 ? -10.115 -11.107 8.832 1.00 92.81 85 GLN A C 1
ATOM 686 O O . GLN A 1 85 ? -9.909 -12.221 8.353 1.00 92.81 85 GLN A O 1
ATOM 691 N N . SER A 1 86 ? -10.331 -10.044 8.055 1.00 92.06 86 SER A N 1
ATOM 692 C CA . SER A 1 86 ? -10.174 -10.111 6.605 1.00 92.06 86 SER A CA 1
ATOM 693 C C . SER A 1 86 ? -9.918 -8.752 5.968 1.00 92.06 86 SER A C 1
ATOM 695 O O . SER A 1 86 ? -10.395 -7.724 6.434 1.00 92.06 86 SER A O 1
ATOM 697 N N . ALA A 1 87 ? -9.264 -8.746 4.806 1.00 89.56 87 ALA A N 1
ATOM 698 C CA . ALA A 1 87 ? -9.126 -7.533 4.000 1.00 89.56 87 ALA A CA 1
ATOM 699 C C . ALA A 1 87 ? -10.491 -6.930 3.592 1.00 89.56 87 ALA A C 1
ATOM 701 O O . ALA A 1 87 ? -10.613 -5.718 3.444 1.00 89.56 87 ALA A O 1
ATOM 702 N N . ARG A 1 88 ? -11.542 -7.755 3.441 1.00 90.69 88 ARG A N 1
ATOM 703 C CA . ARG A 1 88 ? -12.901 -7.290 3.093 1.00 90.69 88 ARG A CA 1
ATOM 704 C C . ARG A 1 88 ? -13.533 -6.458 4.201 1.00 90.69 88 ARG A C 1
ATOM 706 O O . ARG A 1 88 ? -14.260 -5.520 3.904 1.00 90.69 88 ARG A O 1
ATOM 713 N N . GLU A 1 89 ? -13.202 -6.761 5.449 1.00 94.12 89 GLU A N 1
ATOM 714 C CA . GLU A 1 89 ? -13.666 -6.023 6.622 1.00 94.12 89 GLU A CA 1
ATOM 715 C C . GLU A 1 89 ? -13.266 -4.543 6.553 1.00 94.12 89 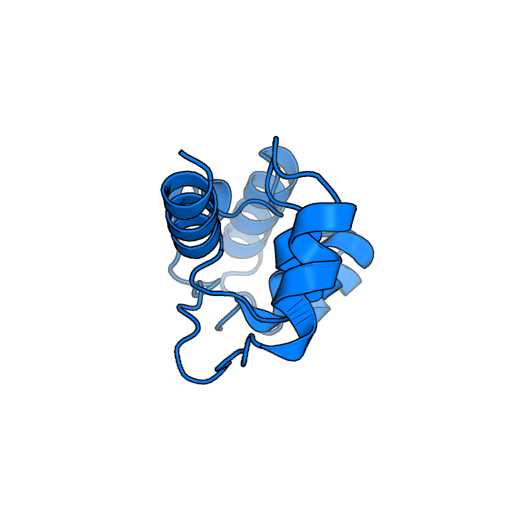GLU A C 1
ATOM 717 O O . GLU A 1 89 ? -14.064 -3.675 6.903 1.00 94.12 89 GLU A O 1
ATOM 722 N N . LEU A 1 90 ? -12.084 -4.241 6.001 1.00 94.06 90 LEU A N 1
ATOM 723 C CA . LEU A 1 90 ? -11.628 -2.865 5.786 1.00 94.06 90 LEU A CA 1
ATOM 724 C C . LEU A 1 90 ? -12.509 -2.107 4.785 1.00 94.06 90 LEU A C 1
ATOM 726 O O . LEU A 1 90 ? -12.708 -0.906 4.933 1.00 94.06 90 LEU A O 1
ATOM 730 N N . ARG A 1 91 ? -13.066 -2.789 3.782 1.00 94.38 91 ARG A N 1
ATOM 731 C CA . ARG A 1 91 ? -14.020 -2.182 2.845 1.00 94.38 91 ARG A CA 1
ATOM 732 C C . ARG A 1 91 ? -15.405 -2.064 3.469 1.00 94.38 91 ARG A C 1
ATOM 734 O O . ARG A 1 91 ? -16.023 -1.009 3.382 1.00 94.38 91 ARG A O 1
ATOM 741 N N . ASP A 1 92 ? -15.892 -3.139 4.081 1.00 93.94 92 ASP A N 1
ATOM 742 C CA . ASP A 1 92 ? -17.267 -3.228 4.585 1.00 93.94 92 ASP A CA 1
ATOM 743 C C . ASP A 1 92 ? -17.512 -2.259 5.757 1.00 93.94 92 ASP A C 1
ATOM 745 O O . ASP A 1 92 ? -18.624 -1.764 5.928 1.00 93.94 92 ASP A O 1
ATOM 749 N N . ASN A 1 93 ? -16.459 -1.919 6.508 1.00 94.19 93 ASN A N 1
ATOM 750 C CA . ASN A 1 93 ? -16.482 -0.900 7.562 1.00 94.19 93 ASN A CA 1
ATOM 751 C C . ASN A 1 93 ? -16.006 0.487 7.087 1.00 94.19 93 ASN A C 1
ATOM 753 O O . ASN A 1 93 ? -15.762 1.359 7.917 1.00 94.19 93 ASN A O 1
ATOM 757 N N . TYR A 1 94 ? -15.876 0.708 5.773 1.00 93.62 94 TYR A N 1
ATOM 758 C CA . TYR A 1 94 ? -15.466 1.988 5.176 1.00 93.62 94 TYR A CA 1
ATOM 759 C C . TYR A 1 94 ? -14.105 2.517 5.671 1.00 93.62 94 TYR A C 1
ATOM 761 O O . TYR A 1 94 ? -13.887 3.725 5.727 1.00 93.62 94 TYR A O 1
ATOM 769 N N . ILE A 1 95 ? -13.184 1.617 6.024 1.00 95.81 95 ILE A N 1
ATOM 770 C CA . ILE A 1 95 ? -11.828 1.955 6.480 1.00 95.81 95 ILE A CA 1
ATOM 771 C C . ILE A 1 95 ? -10.933 2.300 5.294 1.00 95.81 95 ILE A C 1
ATOM 773 O O . ILE A 1 95 ? -10.178 3.264 5.358 1.00 95.81 95 ILE A O 1
ATOM 777 N N . LEU A 1 96 ? -11.036 1.525 4.211 1.00 95.88 96 LEU A N 1
ATOM 778 C CA . LEU A 1 96 ? -10.317 1.770 2.966 1.00 95.88 96 LEU A CA 1
ATOM 779 C C . LEU A 1 96 ? -11.284 1.851 1.783 1.00 95.88 96 LEU A C 1
ATOM 781 O O . LEU A 1 96 ? -12.233 1.063 1.705 1.00 95.88 96 LEU A O 1
ATOM 785 N N . PRO A 1 97 ? -11.026 2.743 0.812 1.00 94.81 97 PRO A N 1
ATOM 786 C CA . PRO A 1 97 ? -11.747 2.721 -0.448 1.00 94.81 97 PRO A CA 1
ATOM 787 C C . PRO A 1 97 ? -11.397 1.450 -1.233 1.00 94.81 97 PRO A C 1
ATOM 789 O O . PRO A 1 97 ? -10.265 0.959 -1.199 1.00 94.81 97 PRO A O 1
ATOM 792 N N . ASP A 1 98 ? -12.364 0.944 -1.999 1.00 93.75 98 ASP A N 1
ATOM 793 C CA . ASP A 1 98 ? -12.210 -0.297 -2.771 1.00 93.75 98 ASP A CA 1
ATOM 794 C C . ASP A 1 98 ? -11.021 -0.231 -3.748 1.00 93.75 98 ASP A C 1
ATOM 796 O O . ASP A 1 98 ? -10.279 -1.196 -3.904 1.00 93.75 98 ASP A O 1
ATOM 800 N N . SER A 1 99 ? -10.764 0.946 -4.327 1.00 93.56 99 SER A N 1
ATOM 801 C CA . SER A 1 99 ? -9.631 1.183 -5.228 1.00 93.56 99 SER A CA 1
ATOM 802 C C . SER A 1 99 ? -8.264 1.002 -4.560 1.00 93.56 99 SER A C 1
ATOM 804 O O . SER A 1 99 ? -7.346 0.477 -5.189 1.00 93.56 99 SER A O 1
ATOM 806 N N . VAL A 1 100 ? -8.109 1.414 -3.298 1.00 94.94 100 VAL A N 1
ATOM 807 C CA . VAL A 1 100 ? -6.870 1.201 -2.532 1.00 94.94 100 VAL A CA 1
ATOM 808 C C . VAL A 1 100 ? -6.772 -0.261 -2.127 1.00 94.94 100 VAL A C 1
ATOM 810 O O . VAL A 1 100 ? -5.730 -0.884 -2.340 1.00 94.94 100 VAL A O 1
ATOM 813 N N . LEU A 1 101 ? -7.874 -0.832 -1.626 1.00 94.56 101 LEU A N 1
ATOM 814 C CA . LEU A 1 101 ? -7.912 -2.218 -1.178 1.00 94.56 101 LEU A CA 1
ATOM 815 C C . LEU A 1 101 ? -7.506 -3.188 -2.294 1.00 94.56 101 LEU A C 1
ATOM 817 O O . LEU A 1 101 ? -6.654 -4.043 -2.071 1.00 94.56 101 LEU A O 1
ATOM 821 N N . GLN A 1 102 ? -8.046 -3.023 -3.506 1.00 93.62 102 GLN A N 1
ATOM 822 C CA . GLN A 1 102 ? -7.705 -3.864 -4.658 1.00 93.62 102 GLN A CA 1
ATOM 823 C C . GLN A 1 102 ? -6.205 -3.849 -4.983 1.00 93.62 102 GLN A C 1
ATOM 825 O O . GLN A 1 102 ? -5.642 -4.884 -5.341 1.00 93.62 102 GLN A O 1
ATOM 830 N N . ARG A 1 103 ? -5.548 -2.692 -4.845 1.00 94.56 103 ARG A N 1
ATOM 831 C CA . ARG A 1 103 ? -4.123 -2.532 -5.163 1.00 94.56 103 ARG A CA 1
ATOM 832 C C . ARG A 1 103 ? -3.217 -3.100 -4.079 1.00 94.56 103 ARG A C 1
ATOM 834 O O . ARG A 1 103 ? -2.175 -3.663 -4.403 1.00 94.56 103 ARG A O 1
ATOM 841 N N . ILE A 1 104 ? -3.594 -2.960 -2.807 1.00 94.38 104 ILE A N 1
ATOM 842 C CA . ILE A 1 104 ? -2.781 -3.450 -1.689 1.00 94.38 104 ILE A CA 1
ATOM 843 C C . ILE A 1 104 ? -3.032 -4.921 -1.350 1.00 94.38 104 ILE A C 1
ATOM 845 O O . ILE A 1 104 ? -2.157 -5.563 -0.787 1.00 94.38 104 ILE A O 1
ATOM 849 N N . MET A 1 105 ? -4.178 -5.488 -1.732 1.00 93.44 105 MET A N 1
ATOM 850 C CA . MET A 1 105 ? -4.565 -6.868 -1.417 1.00 93.44 105 MET A CA 1
ATOM 851 C C . MET A 1 105 ? -3.476 -7.936 -1.662 1.00 93.44 105 MET A C 1
ATOM 853 O O . MET A 1 105 ? -3.348 -8.815 -0.810 1.00 93.44 105 MET A O 1
ATOM 857 N N . PRO A 1 106 ? -2.657 -7.891 -2.737 1.00 94.19 106 PRO A N 1
ATOM 858 C CA . PRO A 1 106 ? -1.572 -8.863 -2.937 1.00 94.19 106 PRO A CA 1
ATOM 859 C C . PRO A 1 106 ? -0.492 -8.838 -1.843 1.00 94.19 106 PRO A C 1
ATOM 861 O O . PRO A 1 106 ? 0.243 -9.811 -1.679 1.00 94.19 106 PRO A O 1
ATOM 864 N N . TYR A 1 107 ? -0.402 -7.727 -1.115 1.00 95.25 107 TYR A N 1
ATOM 865 C CA . TYR A 1 107 ? 0.614 -7.419 -0.114 1.00 95.25 107 TYR A CA 1
ATOM 866 C C . TYR A 1 107 ? 0.112 -7.570 1.318 1.00 95.25 107 TYR A C 1
ATOM 868 O O . TYR A 1 107 ? 0.862 -7.274 2.239 1.00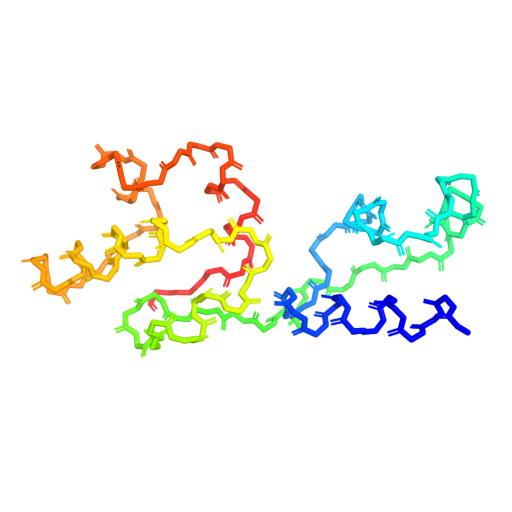 95.25 107 TYR A O 1
ATOM 876 N N . LEU A 1 108 ? -1.135 -7.992 1.529 1.00 93.06 108 LEU A N 1
ATOM 87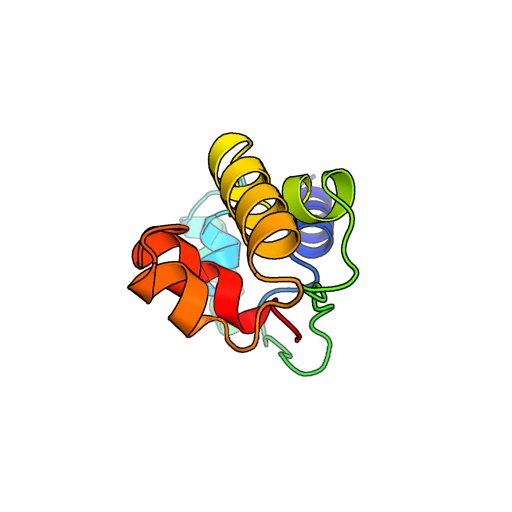7 C CA . LEU A 1 108 ? -1.701 -8.140 2.867 1.00 93.06 108 LEU A CA 1
ATOM 878 C C . LEU A 1 108 ? -1.643 -9.591 3.350 1.00 93.06 108 LEU A C 1
ATOM 880 O O . LEU A 1 108 ? -1.867 -10.538 2.591 1.00 93.06 108 LEU A O 1
ATOM 884 N N . GLU A 1 109 ? -1.377 -9.737 4.640 1.00 93.31 109 GLU A N 1
ATOM 885 C CA . GLU A 1 109 ? -1.474 -10.966 5.423 1.00 93.31 109 GLU A CA 1
ATOM 886 C C . GLU A 1 109 ? -2.268 -10.679 6.708 1.00 93.31 109 GLU A C 1
ATOM 888 O O . GLU A 1 109 ? -2.382 -9.523 7.124 1.00 93.31 109 GLU A O 1
ATOM 893 N N . LEU A 1 110 ? -2.892 -11.711 7.276 1.00 86.31 110 LEU A N 1
ATOM 894 C CA . LEU A 1 110 ? -3.768 -11.626 8.449 1.00 86.31 110 LEU A CA 1
ATOM 895 C C . LEU A 1 110 ? -3.131 -12.306 9.652 1.00 86.31 110 LEU A C 1
ATOM 897 O O . LEU A 1 110 ? -2.530 -13.382 9.436 1.00 86.31 110 LEU A O 1
#